Protein AF-E9KJM0-F1 (afdb_monomer_lite)

Organism: NCBI:txid948928

pLDDT: mean 97.79, std 1.8, range [88.12, 98.94]

InterPro domains:
  IPR000741 Fructose-bisphosphate aldolase, class-I [PF00274] (1-158)
  IPR000741 Fructose-bisphosphate aldolase, class-I [PTHR11627] (1-158)
  IPR013785 Aldolase-type TIM barrel [G3DSA:3.20.20.70] (1-158)

Radius of gyration: 17.81 Å; chains: 1; bounding box: 42×30×50 Å

Sequence (158 aa):
RRQYRQLLFTAGKESAEHISGVILFHETLYQKADDGTPFVKLLKDNNIIPGIKVDKGVVPLGGTDGECTTQGLDGLAERCAQYHKDGCGFAKWRCVLKIQSHTPSLTSMIDNANVLARYASICQQNGLVPIVEPEILPDGAHDLETTQRVTEQVLAFV

Foldseek 3Di:
DQVVVLCVLPVDLVVLVVAQEDEDEPVLLQDADPVRHRSLVSCVVSNYAYEYEQWPDWDADPPDDRATATHGLVCLLVVLLVVVVSGHQAYEDAHEWEDDPCPPDPVRLQRNLVVLVSNQVSNVVNRHHYDRHDDYDPPDDDDPVSVVVVVVVSVVND

Secondary structure (DSSP, 8-state):
-HHHHHHHHTS-HHHHTT-SEEEEPHHHHT-B-TTS-BHHHHHHHTTPEEEEE----EEE-TTSSS-EEE---TTHHHHHHHHHHTT--EEEEEEEEE-SSS-S-HHHHHHHHHHHHHHHHHHHHTT-EEEEEEEEE--SS--HHHHHHHHHHHHHH-

Structure (mmCIF, N/CA/C/O backbone):
data_AF-E9KJM0-F1
#
_entry.id   AF-E9KJM0-F1
#
loop_
_atom_site.group_PDB
_atom_site.id
_atom_site.type_symbol
_atom_site.label_atom_id
_atom_site.label_alt_id
_atom_site.label_comp_id
_atom_site.label_asym_id
_atom_site.label_entity_id
_atom_site.label_seq_id
_atom_site.pdbx_PDB_ins_code
_atom_site.Cartn_x
_atom_site.Cartn_y
_atom_site.Cartn_z
_atom_site.occupancy
_atom_site.B_iso_or_equiv
_atom_site.auth_seq_id
_atom_site.auth_comp_id
_atom_site.auth_asym_id
_atom_site.auth_atom_id
_atom_site.pdbx_PDB_model_num
ATOM 1 N N . ARG A 1 1 ? -5.389 -18.036 9.494 1.00 94.38 1 ARG A N 1
ATOM 2 C CA . ARG A 1 1 ? -5.092 -16.597 9.250 1.00 94.38 1 ARG A CA 1
ATOM 3 C C . ARG A 1 1 ? -5.451 -15.721 10.450 1.00 94.38 1 ARG A C 1
ATOM 5 O O . ARG A 1 1 ? -4.539 -15.128 11.003 1.00 94.38 1 ARG A O 1
ATOM 12 N N . ARG A 1 2 ? -6.716 -15.675 10.893 1.00 98.12 2 ARG A N 1
ATOM 13 C CA . ARG A 1 2 ? -7.174 -14.872 12.048 1.00 98.12 2 ARG A CA 1
ATOM 14 C C . ARG A 1 2 ? -6.326 -15.032 13.324 1.00 98.12 2 ARG A C 1
ATOM 16 O O . ARG A 1 2 ? -5.809 -14.039 13.815 1.00 98.12 2 ARG A O 1
ATOM 23 N N . GLN A 1 3 ? -6.115 -16.266 13.800 1.00 98.06 3 GLN A N 1
ATOM 24 C CA . GLN A 1 3 ? -5.318 -16.557 15.011 1.00 98.06 3 GLN A CA 1
ATOM 25 C C . GLN A 1 3 ? -3.897 -15.982 14.953 1.00 98.06 3 GLN A C 1
ATOM 27 O O . GLN A 1 3 ? -3.420 -15.429 15.932 1.00 98.06 3 GLN A O 1
ATOM 32 N N . TYR A 1 4 ? -3.243 -16.048 13.790 1.00 98.38 4 TYR A N 1
ATOM 33 C CA . TYR A 1 4 ? -1.911 -15.470 13.612 1.00 98.38 4 TYR A CA 1
ATOM 34 C C . TYR A 1 4 ? -1.920 -13.940 13.747 1.00 98.38 4 TYR A C 1
ATOM 36 O O . TYR A 1 4 ? -1.010 -13.370 14.330 1.00 98.38 4 TYR A O 1
ATOM 44 N N . ARG A 1 5 ? -2.968 -13.260 13.259 1.00 98.31 5 ARG A N 1
ATOM 45 C CA . ARG A 1 5 ? -3.105 -11.800 13.419 1.00 98.31 5 ARG A CA 1
ATOM 46 C C . ARG A 1 5 ? -3.416 -11.436 14.866 1.00 98.31 5 ARG A C 1
ATOM 48 O O . ARG A 1 5 ? -2.816 -10.501 15.377 1.00 98.31 5 ARG A O 1
ATOM 55 N N . GLN A 1 6 ? -4.273 -12.210 15.535 1.00 98.19 6 GLN A N 1
ATOM 56 C CA . GLN A 1 6 ? -4.511 -12.040 16.968 1.00 98.19 6 GLN A CA 1
ATOM 57 C C . GLN A 1 6 ? -3.208 -12.157 17.758 1.00 98.19 6 GLN A C 1
ATOM 59 O O . GLN A 1 6 ? -2.924 -11.254 18.528 1.00 98.19 6 GLN A O 1
ATOM 64 N N . LEU A 1 7 ? -2.401 -13.196 17.505 1.00 97.50 7 LEU A N 1
ATOM 65 C CA . LEU A 1 7 ? -1.104 -13.391 18.159 1.00 97.50 7 LEU A CA 1
ATOM 66 C C . LEU A 1 7 ? -0.225 -12.136 18.077 1.00 97.50 7 LEU A C 1
ATOM 68 O O . LEU A 1 7 ? 0.346 -11.739 19.086 1.00 97.50 7 LEU A O 1
ATOM 72 N N . LEU A 1 8 ? -0.154 -11.493 16.905 1.00 97.25 8 LEU A N 1
ATOM 73 C CA . LEU A 1 8 ? 0.614 -10.257 16.721 1.00 97.25 8 LEU A CA 1
ATOM 74 C C . LEU A 1 8 ? 0.005 -9.076 17.485 1.00 97.25 8 LEU A C 1
ATOM 76 O O . LEU A 1 8 ? 0.726 -8.321 18.128 1.00 97.25 8 LEU A O 1
ATOM 80 N N . PHE A 1 9 ? -1.316 -8.902 17.427 1.00 96.50 9 PHE A N 1
ATOM 81 C CA . PHE A 1 9 ? -1.967 -7.739 18.037 1.00 96.50 9 PHE A CA 1
ATOM 82 C C . PHE A 1 9 ? -2.072 -7.851 19.565 1.00 96.50 9 PHE A C 1
ATOM 84 O O . PHE A 1 9 ? -2.240 -6.840 20.238 1.00 96.50 9 PHE A O 1
ATOM 91 N N . THR A 1 10 ? -1.935 -9.058 20.121 1.00 95.25 10 THR A N 1
ATOM 92 C CA . THR A 1 10 ? -1.952 -9.325 21.567 1.00 95.25 10 THR A CA 1
ATOM 93 C C . THR A 1 10 ? -0.564 -9.598 22.148 1.00 95.25 10 THR A C 1
ATOM 95 O O . THR A 1 10 ? -0.468 -10.210 23.209 1.00 95.25 10 THR A O 1
ATOM 98 N N . ALA A 1 11 ? 0.514 -9.170 21.483 1.00 94.00 11 ALA A N 1
ATOM 99 C CA . ALA A 1 11 ? 1.893 -9.430 21.913 1.00 94.00 11 ALA A CA 1
ATOM 100 C C . ALA A 1 11 ? 2.306 -8.731 23.232 1.00 94.00 11 ALA A C 1
ATOM 102 O O . ALA A 1 11 ? 3.421 -8.925 23.705 1.00 94.00 11 ALA A O 1
ATOM 103 N N . GLY A 1 12 ? 1.412 -7.953 23.851 1.00 88.12 12 GLY A N 1
ATOM 104 C CA . GLY A 1 12 ? 1.638 -7.258 25.121 1.00 88.12 12 GLY A CA 1
ATOM 105 C C . GLY A 1 12 ? 1.853 -5.754 24.947 1.00 88.12 12 GLY A C 1
ATOM 106 O O . GLY A 1 12 ? 2.092 -5.267 23.844 1.00 88.12 12 GLY A O 1
ATOM 107 N N . LYS A 1 13 ? 1.745 -5.005 26.053 1.00 88.62 13 LYS A N 1
ATOM 108 C CA . LYS A 1 13 ? 1.812 -3.532 26.043 1.00 88.62 13 LYS A CA 1
ATOM 109 C C . LYS A 1 13 ? 3.175 -2.993 25.617 1.00 88.62 13 LYS A C 1
ATOM 111 O O . LYS A 1 13 ? 3.219 -2.010 24.894 1.00 88.62 13 LYS A O 1
ATOM 116 N N . GLU A 1 14 ? 4.254 -3.676 25.991 1.00 92.31 14 GLU A N 1
ATOM 117 C CA . GLU A 1 14 ? 5.623 -3.307 25.602 1.00 92.31 14 GLU A CA 1
ATOM 118 C C . GLU A 1 14 ? 5.773 -3.255 24.076 1.00 92.31 14 GLU A C 1
ATOM 120 O O . GLU A 1 14 ? 6.358 -2.327 23.529 1.00 92.31 14 GLU A O 1
ATOM 125 N N . SER A 1 15 ? 5.157 -4.200 23.354 1.00 90.44 15 SER A N 1
ATOM 126 C CA . SER A 1 15 ? 5.174 -4.171 21.891 1.00 90.44 15 SER A CA 1
ATOM 127 C C . SER A 1 15 ? 4.412 -2.973 21.322 1.00 90.44 15 SER A C 1
ATOM 129 O O . SER A 1 15 ? 4.788 -2.481 20.262 1.00 90.44 15 SER A O 1
ATOM 131 N N . ALA A 1 16 ? 3.339 -2.517 21.973 1.00 91.75 16 ALA A N 1
ATOM 132 C CA . ALA A 1 16 ? 2.520 -1.416 21.469 1.00 91.75 16 ALA A CA 1
ATOM 133 C C . ALA A 1 16 ? 3.256 -0.067 21.512 1.00 91.75 16 ALA A C 1
ATOM 135 O O . ALA A 1 16 ? 3.020 0.779 20.654 1.00 91.75 16 ALA A O 1
ATOM 136 N N . GLU A 1 17 ? 4.201 0.111 22.440 1.00 94.06 17 GLU A N 1
ATOM 137 C CA . GLU A 1 17 ? 5.024 1.327 22.554 1.00 94.06 17 GLU A CA 1
ATOM 138 C C . GLU A 1 17 ? 5.914 1.571 21.323 1.00 94.06 17 GLU A C 1
ATOM 140 O O . GLU A 1 17 ? 6.347 2.696 21.072 1.00 94.06 17 GLU A O 1
ATOM 145 N N . HIS A 1 18 ? 6.152 0.531 20.519 1.00 96.38 18 HIS A N 1
ATOM 146 C CA . HIS A 1 18 ? 7.005 0.582 19.332 1.00 96.38 18 HIS A CA 1
ATOM 147 C C . HIS A 1 18 ? 6.231 0.564 18.008 1.00 96.38 18 HIS A C 1
ATOM 149 O O . HIS A 1 18 ? 6.846 0.594 16.941 1.00 96.38 18 HIS A O 1
ATOM 155 N N . ILE A 1 19 ? 4.895 0.510 18.048 1.00 97.75 19 ILE A N 1
ATOM 156 C CA . ILE A 1 19 ? 4.056 0.351 16.856 1.00 97.75 19 ILE A CA 1
ATOM 157 C C . ILE A 1 19 ? 3.061 1.507 16.770 1.00 97.75 19 ILE A C 1
ATOM 159 O O . ILE A 1 19 ? 2.039 1.524 17.442 1.00 97.75 19 ILE A O 1
ATOM 163 N N . SER A 1 20 ? 3.324 2.465 15.882 1.00 97.75 20 SER A N 1
ATOM 164 C CA . SER A 1 20 ? 2.417 3.599 15.651 1.00 97.75 20 SER A CA 1
ATOM 165 C C . SER A 1 20 ? 1.173 3.220 14.843 1.00 97.75 20 SER A C 1
ATOM 167 O O . SER A 1 20 ? 0.105 3.811 15.008 1.00 97.75 20 SER A O 1
ATOM 169 N N . GLY A 1 21 ? 1.283 2.223 13.965 1.00 98.06 21 GLY A N 1
ATOM 170 C CA . GLY A 1 21 ? 0.182 1.791 13.119 1.00 98.06 21 GLY A CA 1
ATOM 171 C C . GLY A 1 21 ? 0.374 0.398 12.539 1.00 98.06 21 GLY A C 1
ATOM 172 O O . GLY A 1 21 ? 1.489 -0.107 12.431 1.00 98.06 21 GLY A O 1
ATOM 173 N N . VAL A 1 22 ? -0.735 -0.226 12.147 1.00 98.62 22 VAL A N 1
ATOM 174 C CA . VAL A 1 22 ? -0.754 -1.574 11.562 1.00 98.62 22 VAL A CA 1
ATOM 175 C C . VAL A 1 22 ? -1.560 -1.563 10.272 1.00 98.62 22 VAL A C 1
ATOM 177 O O . VAL A 1 22 ? -2.744 -1.231 10.274 1.00 98.62 22 VAL A O 1
ATOM 180 N N . ILE A 1 23 ? -0.936 -1.986 9.171 1.00 98.81 23 ILE A N 1
ATOM 181 C CA . ILE A 1 23 ? -1.606 -2.144 7.875 1.00 98.81 23 ILE A CA 1
ATOM 182 C C . ILE A 1 23 ? -2.352 -3.479 7.851 1.00 98.81 23 ILE A C 1
ATOM 184 O O . ILE A 1 23 ? -1.757 -4.554 7.947 1.00 98.81 23 ILE A O 1
ATOM 188 N N . LEU A 1 24 ? -3.666 -3.416 7.675 1.00 98.75 24 LEU A N 1
ATOM 189 C CA . LEU A 1 24 ? -4.554 -4.567 7.611 1.00 98.75 24 LEU A CA 1
ATOM 190 C C . LEU A 1 24 ? -4.932 -4.898 6.166 1.00 98.75 24 LEU A C 1
ATOM 192 O O . LEU A 1 24 ? -4.990 -4.041 5.283 1.00 98.75 24 LEU A O 1
ATOM 196 N N . PHE A 1 25 ? -5.247 -6.170 5.934 1.00 98.50 25 PHE A N 1
ATOM 197 C CA . PHE A 1 25 ? -6.007 -6.591 4.760 1.00 98.50 25 PHE A CA 1
ATOM 198 C C . PHE A 1 25 ? -7.508 -6.530 5.069 1.00 98.50 25 PHE A C 1
ATOM 200 O O . PHE A 1 25 ? -7.889 -6.677 6.231 1.00 98.50 25 PHE A O 1
ATOM 207 N N . HIS A 1 26 ? -8.352 -6.383 4.041 1.00 98.25 26 HIS A N 1
ATOM 208 C CA . HIS A 1 26 ? -9.812 -6.267 4.181 1.00 98.25 26 HIS A CA 1
ATOM 209 C C . HIS A 1 26 ? -10.411 -7.356 5.084 1.00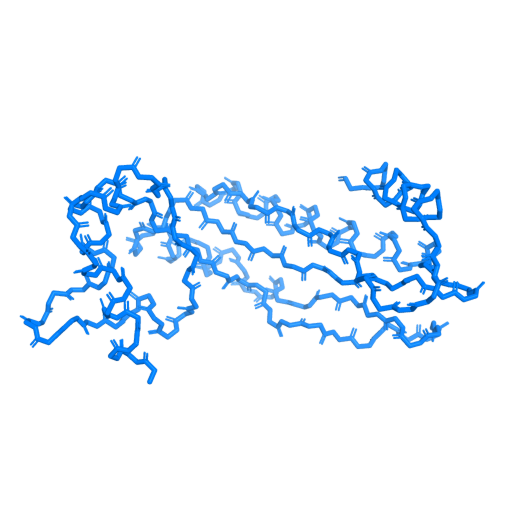 98.25 26 HIS A C 1
ATOM 211 O O . HIS A 1 26 ? -11.155 -7.050 6.006 1.00 98.25 26 HIS A O 1
ATOM 217 N N . GLU A 1 27 ? -10.025 -8.621 4.883 1.00 98.06 27 GLU A N 1
ATOM 218 C CA . GLU A 1 27 ? -10.486 -9.730 5.733 1.00 98.06 27 GLU A CA 1
ATOM 219 C C . GLU A 1 27 ? -10.165 -9.497 7.220 1.00 98.06 27 GLU A C 1
ATOM 221 O O . GLU A 1 27 ? -11.006 -9.742 8.078 1.00 98.06 27 GLU A O 1
ATOM 226 N N . THR A 1 28 ? -8.955 -9.025 7.533 1.00 98.44 28 THR A N 1
ATOM 227 C CA . THR A 1 28 ? -8.503 -8.815 8.916 1.00 98.44 28 THR A CA 1
ATOM 228 C C . THR A 1 28 ? -9.211 -7.630 9.569 1.00 98.44 28 THR A C 1
ATOM 230 O O . THR A 1 28 ? -9.460 -7.671 10.769 1.00 98.44 28 THR A O 1
ATOM 233 N N . LEU A 1 29 ? -9.558 -6.589 8.804 1.00 98.56 29 LEU A N 1
ATOM 234 C CA . LEU A 1 29 ? -10.239 -5.403 9.333 1.00 98.56 29 LEU A CA 1
ATOM 235 C C . LEU A 1 29 ? -11.553 -5.764 10.048 1.00 98.56 29 LEU A C 1
ATOM 237 O O . LEU A 1 29 ? -11.851 -5.217 11.106 1.00 98.56 29 LEU A O 1
ATOM 241 N N . TYR A 1 30 ? -12.288 -6.739 9.507 1.00 98.56 30 TYR A N 1
ATOM 242 C CA . TYR A 1 30 ? -13.583 -7.183 10.035 1.00 98.56 30 TYR A CA 1
ATOM 243 C C . TYR A 1 30 ? -13.501 -8.450 10.901 1.00 98.56 30 TYR A C 1
ATOM 245 O O . TYR A 1 30 ? -14.527 -9.023 11.275 1.00 98.56 30 TYR A O 1
ATOM 253 N N . GLN A 1 31 ? -12.292 -8.908 11.233 1.00 98.69 31 GLN A N 1
ATOM 254 C CA . GLN A 1 31 ? -12.092 -10.034 12.139 1.00 98.69 31 GLN A CA 1
ATOM 255 C C . GLN A 1 31 ? -12.161 -9.615 13.612 1.00 98.69 31 GLN A C 1
ATOM 257 O O . GLN A 1 31 ? -11.985 -8.453 13.988 1.00 98.69 31 GLN A O 1
ATOM 262 N N . LYS A 1 32 ? -12.411 -10.616 14.456 1.00 98.69 32 LYS A N 1
ATOM 263 C CA . LYS A 1 32 ? -12.482 -10.497 15.911 1.00 98.69 32 LYS A CA 1
ATOM 264 C C . LYS A 1 32 ? -11.461 -11.422 16.576 1.00 98.69 32 LYS A C 1
ATOM 266 O O . LYS A 1 32 ? -11.090 -12.462 16.014 1.00 98.69 32 LYS A O 1
ATOM 271 N N . ALA A 1 33 ? -11.007 -11.039 17.760 1.00 98.19 33 ALA A N 1
ATOM 272 C CA . ALA A 1 33 ? -10.238 -11.894 18.649 1.00 98.19 33 ALA A CA 1
ATOM 273 C C . ALA A 1 33 ? -11.128 -12.994 19.266 1.00 98.19 33 ALA A C 1
ATOM 275 O O . ALA A 1 33 ? -12.346 -13.002 19.069 1.00 98.19 33 ALA A O 1
ATOM 276 N N . ASP A 1 34 ? -10.512 -13.947 19.971 1.00 98.38 34 ASP A N 1
ATOM 277 C CA . ASP A 1 34 ? -11.210 -15.081 20.602 1.00 98.38 34 ASP A CA 1
ATOM 278 C C . ASP A 1 34 ? -12.257 -14.641 21.637 1.00 98.38 34 ASP A C 1
ATOM 280 O O . ASP A 1 34 ? -13.271 -15.311 21.810 1.00 98.38 34 ASP A O 1
ATOM 284 N N . ASP A 1 35 ? -12.046 -13.489 22.274 1.00 97.56 35 ASP A N 1
ATOM 285 C CA . ASP A 1 35 ? -12.966 -12.858 23.230 1.00 97.56 35 ASP A CA 1
ATOM 286 C C . ASP A 1 35 ? -14.123 -12.086 22.557 1.00 97.56 35 ASP A C 1
ATOM 288 O O . ASP A 1 35 ? -14.968 -11.502 23.232 1.00 97.56 35 ASP A O 1
ATOM 292 N N . GLY A 1 36 ? -14.167 -12.062 21.221 1.00 98.19 36 GLY A N 1
ATOM 293 C CA . GLY A 1 36 ? -15.156 -11.327 20.434 1.00 98.19 36 GLY A CA 1
ATOM 294 C C . GLY A 1 36 ? -14.808 -9.857 20.165 1.00 98.19 36 GLY A C 1
ATOM 295 O O . GLY A 1 36 ? -15.542 -9.199 19.419 1.00 98.19 36 GLY A O 1
ATOM 296 N N . THR A 1 37 ? -13.693 -9.340 20.691 1.00 98.25 37 THR A N 1
ATOM 297 C CA . THR A 1 37 ? -13.248 -7.959 20.465 1.00 98.25 37 THR A CA 1
ATOM 298 C C . THR A 1 37 ? -12.828 -7.761 19.000 1.00 98.25 37 THR A C 1
ATOM 300 O O . THR A 1 37 ? -11.986 -8.510 18.500 1.00 98.25 37 THR A O 1
ATOM 303 N N . PRO A 1 38 ? -13.364 -6.764 18.265 1.00 98.56 38 PRO A N 1
ATOM 304 C CA . PRO A 1 38 ? -12.891 -6.445 16.915 1.00 98.56 38 PRO A CA 1
ATOM 305 C C . PRO A 1 38 ? -11.410 -6.053 16.902 1.00 98.56 38 PRO A C 1
ATOM 307 O O . PRO A 1 38 ? -10.975 -5.285 17.760 1.00 98.56 38 PRO A O 1
ATOM 310 N N . PHE A 1 39 ? -10.638 -6.496 15.903 1.00 98.56 39 PHE A N 1
ATOM 311 C CA . PHE A 1 39 ? -9.206 -6.163 15.839 1.00 98.56 39 PHE A CA 1
ATOM 312 C C . PHE A 1 39 ? -8.936 -4.658 15.754 1.00 98.56 39 PHE A C 1
ATOM 314 O O . PHE A 1 39 ? -7.997 -4.179 16.380 1.00 98.56 39 PHE A O 1
ATOM 321 N N . VAL A 1 40 ? -9.792 -3.894 15.068 1.00 98.44 40 VAL A N 1
ATOM 322 C CA . VAL A 1 40 ? -9.720 -2.421 15.051 1.00 98.44 40 VAL A CA 1
ATOM 323 C C . VAL A 1 40 ? -9.774 -1.843 16.464 1.00 98.44 40 VAL A C 1
ATOM 325 O O . VAL A 1 40 ? -8.993 -0.953 16.791 1.00 98.44 40 VAL A O 1
ATOM 328 N N . LYS A 1 41 ? -10.682 -2.352 17.306 1.00 98.19 41 LYS A N 1
ATOM 329 C CA . LYS A 1 41 ? -10.807 -1.907 18.696 1.00 98.19 41 LYS A CA 1
ATOM 330 C C . LYS A 1 41 ? -9.561 -2.287 19.491 1.00 98.19 41 LYS A C 1
ATOM 332 O O . LYS A 1 41 ? -9.012 -1.439 20.174 1.00 98.19 41 LYS A O 1
ATOM 337 N N . LEU A 1 42 ? -9.084 -3.520 19.337 1.00 97.06 42 LEU A N 1
ATOM 338 C CA . LEU A 1 42 ? -7.890 -4.011 20.023 1.00 97.06 42 LEU A CA 1
ATOM 339 C C . LEU A 1 42 ? -6.652 -3.149 19.714 1.00 97.06 42 LEU A C 1
ATOM 341 O O . LEU A 1 42 ? -5.922 -2.778 20.629 1.00 97.06 42 LEU A O 1
ATOM 345 N N . LEU A 1 43 ? -6.445 -2.772 18.448 1.00 97.75 43 LEU A N 1
ATOM 346 C CA . LEU A 1 43 ? -5.360 -1.867 18.051 1.00 97.75 43 LEU A CA 1
ATOM 347 C C . LEU A 1 43 ? -5.530 -0.470 18.668 1.00 97.75 43 LEU A C 1
ATOM 349 O O . LEU A 1 43 ? -4.594 0.050 19.272 1.00 97.75 43 LEU A O 1
ATOM 353 N N . LYS A 1 44 ? -6.735 0.109 18.587 1.00 97.62 44 LYS A N 1
ATOM 354 C CA . LYS A 1 44 ? -7.023 1.440 19.146 1.00 97.62 44 LYS A CA 1
ATOM 355 C C . LYS A 1 44 ? -6.877 1.502 20.666 1.00 97.62 44 LYS A C 1
ATOM 357 O O . LYS A 1 44 ? -6.335 2.480 21.165 1.00 97.62 44 LYS A O 1
ATOM 362 N N . ASP A 1 45 ? -7.294 0.459 21.383 1.00 96.12 45 ASP A N 1
ATOM 363 C CA . ASP A 1 45 ? -7.131 0.351 22.841 1.00 96.12 45 ASP A CA 1
ATOM 364 C C . ASP A 1 45 ? -5.643 0.349 23.254 1.00 96.12 45 ASP A C 1
ATOM 366 O O . ASP A 1 45 ? -5.314 0.672 24.394 1.00 96.12 45 ASP A O 1
ATOM 370 N N . ASN A 1 46 ? -4.740 0.021 22.322 1.00 95.81 46 ASN A N 1
ATOM 371 C CA . ASN A 1 46 ? -3.288 0.076 22.488 1.00 95.81 46 ASN A CA 1
ATOM 372 C C . ASN A 1 46 ? -2.646 1.315 21.828 1.00 95.81 46 ASN A C 1
ATOM 374 O O . ASN A 1 46 ? -1.434 1.342 21.648 1.00 95.81 46 ASN A O 1
ATOM 378 N N . ASN A 1 47 ? -3.429 2.339 21.464 1.00 96.31 47 ASN A N 1
ATOM 379 C CA . ASN A 1 47 ? -2.976 3.546 20.751 1.00 96.31 47 ASN A CA 1
ATOM 380 C C . ASN A 1 47 ? -2.312 3.282 19.386 1.00 96.31 47 ASN A C 1
ATOM 382 O O . ASN A 1 47 ? -1.562 4.117 18.883 1.00 96.31 47 ASN A O 1
ATOM 386 N N . ILE A 1 48 ? -2.624 2.150 18.754 1.00 98.12 48 ILE A N 1
ATOM 387 C CA . ILE A 1 48 ? -2.124 1.790 17.428 1.00 98.12 48 ILE A CA 1
ATOM 388 C C . ILE A 1 48 ? -3.153 2.210 16.380 1.00 98.12 48 ILE A C 1
ATOM 390 O O . ILE A 1 48 ? -4.317 1.800 16.435 1.00 98.12 48 ILE A O 1
ATOM 394 N N . ILE A 1 49 ? -2.729 2.992 15.387 1.00 98.62 49 ILE A N 1
ATOM 395 C CA . ILE A 1 49 ? -3.612 3.443 14.309 1.00 98.62 49 ILE A CA 1
ATOM 396 C C . ILE A 1 49 ? -3.863 2.273 13.338 1.00 98.62 49 ILE A C 1
ATOM 398 O O . ILE A 1 49 ? -2.913 1.719 12.778 1.00 98.62 49 ILE A O 1
ATOM 402 N N . PRO A 1 50 ? -5.119 1.873 13.078 1.00 98.75 50 PRO A N 1
ATOM 403 C CA . PRO A 1 50 ? -5.410 0.892 12.039 1.00 98.75 50 PRO A CA 1
ATOM 404 C C . PRO A 1 50 ? -5.259 1.526 10.652 1.00 98.75 50 PRO A C 1
ATOM 406 O O . PRO A 1 50 ? -5.807 2.597 10.385 1.00 98.75 50 PRO A O 1
ATOM 409 N N . GLY A 1 51 ? -4.559 0.845 9.752 1.00 98.81 51 GLY A N 1
ATOM 410 C CA . GLY A 1 51 ? -4.462 1.194 8.337 1.00 98.81 51 GLY A CA 1
ATOM 411 C C . GLY A 1 51 ? -4.998 0.082 7.444 1.00 98.81 51 GLY A C 1
ATOM 412 O O . GLY A 1 51 ? -5.145 -1.057 7.886 1.00 98.81 51 GLY A O 1
ATOM 413 N N . ILE A 1 52 ? -5.285 0.386 6.179 1.00 98.88 52 ILE A N 1
ATOM 414 C CA . ILE A 1 52 ? -5.869 -0.584 5.241 1.00 98.88 52 ILE A CA 1
ATOM 415 C C . ILE A 1 52 ? -5.128 -0.630 3.901 1.00 98.88 52 ILE A C 1
ATOM 417 O O . ILE A 1 52 ? -4.878 0.389 3.264 1.00 98.88 52 ILE A O 1
ATOM 421 N N . LYS A 1 53 ? -4.801 -1.837 3.430 1.00 98.81 53 LYS A N 1
ATOM 422 C CA . LYS A 1 53 ? -4.317 -2.056 2.060 1.00 98.81 53 LYS A CA 1
ATOM 423 C C . LYS A 1 53 ? -5.494 -1.986 1.089 1.00 98.81 53 LYS A C 1
ATOM 425 O O . LYS A 1 53 ? -6.442 -2.765 1.220 1.00 98.81 53 LYS A O 1
ATOM 430 N N . VAL A 1 54 ? -5.439 -1.072 0.120 1.00 98.75 54 VAL A N 1
ATOM 431 C CA . VAL A 1 54 ? -6.584 -0.800 -0.773 1.00 98.75 54 VAL A CA 1
ATOM 432 C C . VAL A 1 54 ? -6.349 -1.152 -2.239 1.00 98.75 54 VAL A C 1
ATOM 434 O O . VAL A 1 54 ? -7.334 -1.307 -2.970 1.00 98.75 54 VAL A O 1
ATOM 437 N N . ASP A 1 55 ? -5.098 -1.358 -2.650 1.00 98.69 55 ASP A N 1
ATOM 438 C CA . ASP A 1 55 ? -4.794 -1.896 -3.974 1.00 98.69 55 ASP A CA 1
ATOM 439 C C . ASP A 1 55 ? -5.300 -3.344 -4.129 1.00 98.69 55 ASP A C 1
ATOM 441 O O . ASP A 1 55 ? -5.447 -4.092 -3.154 1.00 98.69 55 ASP A O 1
ATOM 445 N N . LYS A 1 56 ? -5.581 -3.737 -5.372 1.00 98.38 56 LYS A N 1
ATOM 446 C CA . LYS A 1 56 ? -6.053 -5.075 -5.760 1.00 98.38 56 LYS A CA 1
ATOM 447 C C . LYS A 1 56 ? -4.953 -5.879 -6.470 1.00 98.38 56 LYS A C 1
ATOM 449 O O . LYS A 1 56 ? -5.255 -6.758 -7.278 1.00 98.38 56 LYS A O 1
ATOM 454 N N . GLY A 1 57 ? -3.691 -5.590 -6.147 1.00 97.81 57 GLY A N 1
ATOM 455 C CA . GLY A 1 57 ? -2.524 -6.265 -6.701 1.00 97.81 57 GLY A CA 1
ATOM 456 C C . GLY A 1 57 ? -2.033 -5.690 -8.026 1.00 97.81 57 GLY A C 1
ATOM 457 O O . GLY A 1 57 ? -2.621 -4.771 -8.599 1.00 97.81 57 GLY A O 1
ATOM 458 N N . VAL A 1 58 ? -0.918 -6.251 -8.484 1.00 98.19 58 VAL A N 1
ATOM 459 C CA . VAL A 1 58 ? -0.253 -5.857 -9.725 1.00 98.19 58 VAL A CA 1
ATOM 460 C C . VAL A 1 58 ? -0.893 -6.526 -10.939 1.00 98.19 58 VAL A C 1
ATOM 462 O O . VAL A 1 58 ? -1.399 -7.645 -10.846 1.00 98.19 58 VAL A O 1
ATOM 465 N N . VAL A 1 59 ? -0.835 -5.856 -12.084 1.00 98.38 59 VAL A N 1
ATOM 466 C CA . VAL A 1 59 ? -1.256 -6.369 -13.392 1.00 98.38 59 VAL A CA 1
ATOM 467 C C . VAL A 1 59 ? -0.162 -6.104 -14.428 1.00 98.38 59 VAL A C 1
ATOM 469 O O . VAL A 1 59 ? 0.529 -5.088 -14.318 1.00 98.38 59 VAL A O 1
ATOM 472 N N . PRO A 1 60 ? 0.027 -6.989 -15.424 1.00 98.38 60 PRO A N 1
ATOM 473 C CA . PRO A 1 60 ? 1.028 -6.781 -16.466 1.00 98.38 60 PRO A CA 1
ATOM 474 C C . PRO A 1 60 ? 0.812 -5.461 -17.207 1.00 98.38 60 PRO A C 1
ATOM 476 O O . PRO A 1 60 ? -0.319 -5.128 -17.569 1.00 98.38 60 PRO A O 1
ATOM 479 N N . LEU A 1 61 ? 1.898 -4.735 -17.461 1.00 97.56 61 LEU A N 1
ATOM 480 C CA . LEU A 1 61 ? 1.869 -3.531 -18.281 1.00 97.56 61 LEU A CA 1
ATOM 481 C C . LEU A 1 61 ? 2.163 -3.931 -19.733 1.00 97.56 61 LEU A C 1
ATOM 483 O O . LEU A 1 61 ? 3.264 -4.353 -20.066 1.00 97.56 61 LEU A O 1
ATOM 487 N N . GLY A 1 62 ? 1.150 -3.886 -20.599 1.00 96.38 62 GLY A N 1
ATOM 488 C CA . GLY A 1 62 ? 1.288 -4.346 -21.983 1.00 96.38 62 GLY A CA 1
ATO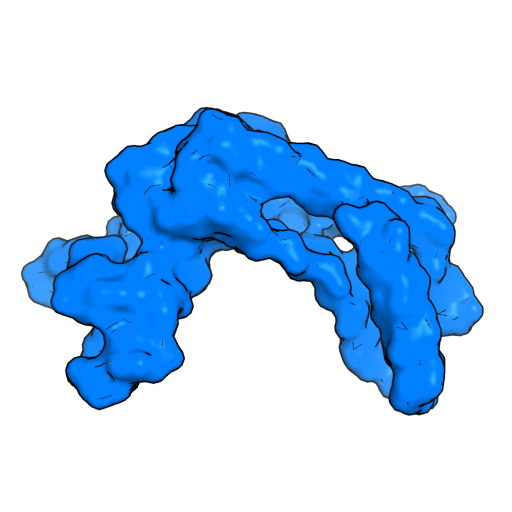M 489 C C . GLY A 1 62 ? 2.344 -3.553 -22.761 1.00 96.38 62 GLY A C 1
ATOM 490 O O . GLY A 1 62 ? 2.369 -2.328 -22.698 1.00 96.38 62 GLY A O 1
ATOM 491 N N . GLY A 1 63 ? 3.192 -4.251 -23.522 1.00 95.75 63 GLY A N 1
ATOM 492 C CA . GLY A 1 63 ? 4.238 -3.626 -24.342 1.00 95.75 63 GLY A CA 1
ATOM 493 C C . GLY A 1 63 ? 5.545 -3.311 -23.604 1.00 95.75 63 GLY A C 1
ATOM 494 O O . GLY A 1 63 ? 6.406 -2.656 -24.186 1.00 95.75 63 GLY A O 1
ATOM 495 N N . THR A 1 64 ? 5.711 -3.774 -22.363 1.00 97.38 64 THR A N 1
ATOM 496 C CA . THR A 1 64 ? 6.965 -3.670 -21.598 1.00 97.38 64 THR A CA 1
ATOM 497 C C . THR A 1 64 ? 7.607 -5.041 -21.363 1.00 97.38 64 THR A C 1
ATOM 499 O O . THR A 1 64 ? 7.009 -6.086 -21.634 1.00 97.38 64 THR A O 1
ATOM 502 N N . ASP A 1 65 ? 8.839 -5.043 -20.849 1.00 95.00 65 ASP A N 1
ATOM 503 C CA . ASP A 1 65 ? 9.600 -6.258 -20.546 1.00 95.00 65 ASP A CA 1
ATOM 504 C C . ASP A 1 65 ? 9.247 -6.812 -19.155 1.00 95.00 65 ASP A C 1
ATOM 506 O O . ASP A 1 65 ? 9.938 -6.587 -18.164 1.00 95.00 65 ASP A O 1
ATOM 510 N N . GLY A 1 66 ? 8.093 -7.479 -19.051 1.00 95.38 66 GLY A N 1
ATOM 511 C CA . GLY A 1 66 ? 7.679 -8.156 -17.813 1.00 95.38 66 GLY A CA 1
ATOM 512 C C . GLY A 1 66 ? 7.416 -7.223 -16.620 1.00 95.38 66 GLY A C 1
ATOM 513 O O . GLY A 1 66 ? 7.450 -7.667 -15.460 1.00 95.38 66 GLY A O 1
ATOM 514 N N . GLU A 1 67 ? 7.158 -5.942 -16.894 1.00 98.31 67 GLU A N 1
ATOM 515 C CA . GLU A 1 67 ? 6.810 -4.939 -15.891 1.00 98.31 67 GLU A CA 1
ATOM 516 C C . GLU A 1 67 ? 5.310 -4.954 -15.578 1.00 98.31 67 GLU A C 1
ATOM 518 O O . GLU A 1 67 ? 4.490 -5.567 -16.271 1.00 98.31 67 GLU A O 1
ATOM 523 N N . CYS A 1 68 ? 4.934 -4.270 -14.504 1.00 98.31 68 CYS A N 1
ATOM 524 C CA . CYS A 1 68 ? 3.560 -4.213 -14.041 1.00 98.31 68 CYS A CA 1
ATOM 525 C C . CYS A 1 68 ? 3.165 -2.812 -13.586 1.00 98.31 68 CYS A C 1
ATOM 527 O O . CYS A 1 68 ? 4.006 -2.007 -13.194 1.00 98.31 68 CYS A O 1
ATOM 529 N N . THR A 1 69 ? 1.860 -2.571 -13.584 1.00 98.56 69 THR A N 1
ATOM 530 C CA . THR A 1 69 ? 1.224 -1.499 -12.815 1.00 98.56 69 THR A CA 1
ATOM 531 C C . THR A 1 69 ? 0.337 -2.109 -11.738 1.00 98.56 69 THR A C 1
ATOM 533 O O . THR A 1 69 ? 0.274 -3.331 -11.592 1.00 98.56 69 THR A O 1
ATOM 536 N N . THR A 1 70 ? -0.359 -1.285 -10.966 1.00 98.75 70 THR A N 1
ATOM 537 C CA . THR A 1 70 ? -1.211 -1.737 -9.867 1.00 98.75 70 THR A CA 1
ATOM 538 C C . THR A 1 70 ? -2.648 -1.300 -10.091 1.00 98.75 70 THR A C 1
ATOM 540 O O . THR A 1 70 ? -2.912 -0.161 -10.459 1.00 98.75 70 THR A O 1
ATOM 543 N N . GLN A 1 71 ? -3.598 -2.200 -9.853 1.00 98.62 71 GLN A N 1
ATOM 544 C CA . GLN A 1 71 ? -5.028 -1.931 -10.017 1.00 98.62 71 GLN A CA 1
ATOM 545 C C . GLN A 1 71 ? -5.730 -1.706 -8.672 1.00 98.62 71 GLN A C 1
ATOM 547 O O . GLN A 1 71 ? -5.234 -2.095 -7.615 1.00 98.62 71 GLN A O 1
ATOM 552 N N . GLY A 1 72 ? -6.942 -1.141 -8.708 1.00 98.62 72 GLY A N 1
ATOM 553 C CA . GLY A 1 72 ? -7.794 -0.998 -7.518 1.00 98.62 72 GLY A CA 1
ATOM 554 C C . GLY A 1 72 ? -8.481 0.355 -7.328 1.00 98.62 72 GLY A C 1
ATOM 555 O O . GLY A 1 72 ? -9.102 0.540 -6.282 1.00 98.62 72 GLY A O 1
ATOM 556 N N . LEU A 1 73 ? -8.374 1.269 -8.302 1.00 98.81 73 LEU A N 1
ATOM 557 C CA . LEU A 1 73 ? -8.978 2.606 -8.241 1.00 98.81 73 LEU A CA 1
ATOM 558 C C . LEU A 1 73 ? -10.507 2.576 -8.376 1.00 98.81 73 LEU A C 1
ATOM 560 O O . LEU A 1 73 ? -11.186 3.438 -7.824 1.00 98.81 73 LEU A O 1
ATOM 564 N N . ASP A 1 74 ? -11.054 1.577 -9.065 1.00 98.75 74 ASP A N 1
ATOM 565 C CA . ASP A 1 74 ? -12.498 1.461 -9.268 1.00 98.75 74 ASP A CA 1
ATOM 566 C C . ASP A 1 74 ? -13.228 1.257 -7.934 1.00 98.75 74 ASP A C 1
ATOM 568 O O . ASP A 1 74 ? -12.962 0.299 -7.190 1.00 98.75 74 ASP A O 1
ATOM 572 N N . GLY A 1 75 ? -14.150 2.177 -7.636 1.00 98.56 75 GLY A N 1
ATOM 573 C CA . GLY A 1 75 ? -14.889 2.231 -6.373 1.00 98.56 75 GLY A CA 1
ATOM 574 C C . GLY A 1 75 ? -14.018 2.557 -5.152 1.00 98.56 75 GLY A C 1
ATOM 575 O O . GLY A 1 75 ? -14.372 2.207 -4.023 1.00 98.56 75 GLY A O 1
ATOM 576 N N . LEU A 1 76 ? -12.816 3.118 -5.353 1.00 98.81 76 LEU A N 1
ATOM 577 C CA . LEU A 1 76 ? -11.882 3.378 -4.259 1.00 98.81 76 LEU A CA 1
ATOM 578 C C . LEU A 1 76 ? -12.399 4.459 -3.306 1.00 98.81 76 LEU A C 1
ATOM 580 O O . LEU A 1 76 ? -12.202 4.314 -2.106 1.00 98.81 76 LEU A O 1
ATOM 584 N N . ALA A 1 77 ? -13.080 5.494 -3.803 1.00 98.81 77 ALA A N 1
ATOM 585 C CA . ALA A 1 77 ? -13.605 6.569 -2.961 1.00 98.81 77 ALA A CA 1
ATOM 586 C C . ALA A 1 77 ?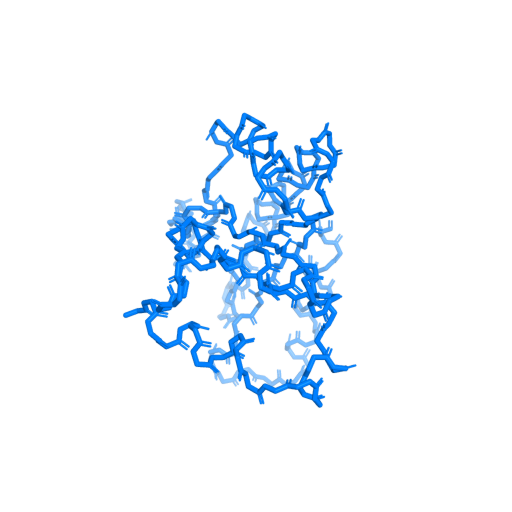 -14.625 6.035 -1.942 1.00 98.81 77 ALA A C 1
ATOM 588 O O . ALA A 1 77 ? -14.484 6.259 -0.740 1.00 98.81 77 ALA A O 1
ATOM 589 N N . GLU A 1 78 ? -15.586 5.234 -2.403 1.00 98.75 78 GLU A N 1
ATOM 590 C CA . GLU A 1 78 ? -16.606 4.602 -1.566 1.00 98.75 78 GLU A CA 1
ATOM 591 C C . GLU A 1 78 ? -15.969 3.655 -0.544 1.00 98.75 78 GLU A C 1
ATOM 593 O O . GLU A 1 78 ? -16.337 3.656 0.633 1.00 98.75 78 GLU A O 1
ATOM 598 N N . ARG A 1 79 ? -14.965 2.879 -0.975 1.00 98.81 79 ARG A N 1
ATOM 599 C CA . ARG A 1 79 ? -14.199 1.998 -0.084 1.00 98.81 79 ARG A CA 1
ATOM 600 C C . ARG A 1 79 ? -13.427 2.790 0.970 1.00 98.81 79 ARG A C 1
ATOM 602 O O . ARG A 1 79 ? -13.478 2.418 2.136 1.00 98.81 79 ARG A O 1
ATOM 609 N N . CYS A 1 80 ? -12.735 3.868 0.599 1.00 98.88 80 CYS A N 1
ATOM 610 C CA . CYS A 1 80 ? -12.000 4.725 1.532 1.00 98.88 80 CYS A CA 1
ATOM 611 C C . CYS A 1 80 ? -12.940 5.366 2.558 1.00 98.88 80 CYS A C 1
ATOM 613 O O . CYS A 1 80 ? -12.660 5.292 3.753 1.00 98.88 80 CYS A O 1
ATOM 615 N N . ALA A 1 81 ? -14.080 5.909 2.118 1.00 98.81 81 ALA A N 1
ATOM 616 C CA . ALA A 1 81 ? -15.096 6.454 3.015 1.00 98.81 81 ALA A CA 1
ATOM 617 C C . ALA A 1 81 ? -15.611 5.397 4.004 1.00 98.81 81 ALA A C 1
ATOM 619 O O . ALA A 1 81 ? -15.781 5.686 5.191 1.00 98.81 81 ALA A O 1
ATOM 620 N N . GLN A 1 82 ? -15.839 4.165 3.536 1.00 98.81 82 GLN A N 1
ATOM 621 C CA . GLN A 1 82 ? -16.259 3.063 4.397 1.00 98.81 82 GLN A CA 1
ATOM 622 C C . GLN A 1 82 ? -15.161 2.673 5.395 1.00 98.81 82 GLN A C 1
ATOM 624 O O . GLN A 1 82 ? -15.427 2.596 6.588 1.00 98.81 82 GLN A O 1
ATOM 629 N N . TYR A 1 83 ? -13.913 2.513 4.952 1.00 98.81 83 TYR A N 1
ATOM 630 C CA . TYR A 1 83 ? -12.805 2.160 5.844 1.00 98.81 83 TYR A CA 1
ATOM 631 C C . TYR A 1 83 ? -12.494 3.235 6.885 1.00 98.81 83 TYR A C 1
ATOM 633 O O . TYR A 1 83 ? -12.156 2.903 8.020 1.00 98.81 83 TYR A O 1
ATOM 641 N N . HIS A 1 84 ? -12.644 4.513 6.533 1.00 98.75 84 HIS A N 1
ATOM 642 C CA . HIS A 1 84 ? -12.532 5.600 7.499 1.00 98.75 84 HIS A CA 1
ATOM 643 C C . HIS A 1 84 ? -13.627 5.496 8.577 1.00 98.75 84 HIS A C 1
ATOM 645 O O . HIS A 1 84 ? -13.323 5.551 9.770 1.00 98.75 84 HIS A O 1
ATOM 651 N N . LYS A 1 85 ? -14.890 5.241 8.188 1.00 98.69 85 LYS A N 1
ATOM 652 C CA . LYS A 1 85 ? -15.993 4.976 9.140 1.00 98.69 85 LYS A CA 1
ATOM 653 C C . LYS A 1 85 ? -15.725 3.749 10.014 1.00 98.69 85 LYS A C 1
ATOM 655 O O . LYS A 1 85 ? -16.018 3.776 11.206 1.00 98.69 85 LYS A O 1
ATOM 660 N N . ASP A 1 86 ? -15.118 2.715 9.440 1.00 98.62 86 ASP A N 1
ATOM 661 C CA . ASP A 1 86 ? -14.757 1.478 10.141 1.00 98.62 86 ASP A CA 1
ATOM 662 C C . ASP A 1 86 ? -13.507 1.634 11.024 1.00 98.62 86 ASP A C 1
ATOM 664 O O . ASP A 1 86 ? -13.118 0.706 11.733 1.00 98.62 86 ASP A O 1
ATOM 668 N N . GLY A 1 87 ? -12.902 2.826 11.045 1.00 98.38 87 GLY A N 1
ATOM 669 C CA . GLY A 1 87 ? -11.911 3.225 12.031 1.00 98.38 87 GLY A CA 1
ATOM 670 C C . GLY A 1 87 ? -10.463 3.231 11.555 1.00 98.38 87 GLY A C 1
ATOM 671 O O . GLY A 1 87 ? -9.587 3.354 12.416 1.00 98.38 87 GLY A O 1
ATOM 672 N N . CYS A 1 88 ? -10.202 3.117 10.251 1.00 98.75 88 CYS A N 1
ATOM 673 C CA . CYS A 1 88 ? -8.866 3.307 9.689 1.00 98.75 88 CYS A CA 1
ATOM 674 C C . CYS A 1 88 ? -8.472 4.790 9.646 1.00 98.75 88 CYS A C 1
ATOM 676 O O . CYS A 1 88 ? -9.294 5.637 9.309 1.00 98.75 88 CYS A O 1
ATOM 678 N N . GLY A 1 89 ? -7.204 5.090 9.942 1.00 98.69 89 GLY A N 1
ATOM 679 C CA . GLY A 1 89 ? -6.628 6.440 9.819 1.00 98.69 89 GLY A CA 1
ATOM 680 C C . GLY A 1 89 ? -5.720 6.625 8.599 1.00 98.69 89 GLY A C 1
ATOM 681 O O . GLY A 1 89 ? -5.405 7.749 8.214 1.00 98.69 89 GLY A O 1
ATOM 682 N N . PHE A 1 90 ? -5.290 5.529 7.972 1.00 98.94 90 PHE A N 1
ATOM 683 C CA . PHE A 1 90 ? -4.416 5.566 6.803 1.00 98.94 90 PHE A CA 1
ATOM 684 C C . PHE A 1 90 ? -4.676 4.396 5.854 1.00 98.94 90 PHE A C 1
ATOM 686 O O . PHE A 1 90 ? -5.310 3.399 6.210 1.00 98.94 90 PHE A O 1
ATOM 693 N N . ALA A 1 91 ? -4.181 4.523 4.631 1.00 98.94 91 ALA A N 1
ATOM 694 C CA . ALA A 1 91 ? -4.242 3.497 3.605 1.00 98.94 91 ALA A CA 1
ATOM 695 C C . ALA A 1 91 ? -2.840 3.172 3.084 1.00 98.94 91 ALA A C 1
ATOM 697 O O . ALA A 1 91 ? -1.889 3.919 3.309 1.00 98.94 91 ALA A O 1
ATOM 698 N N . LYS A 1 92 ? -2.716 2.050 2.378 1.00 98.88 92 LYS A N 1
ATOM 699 C CA . LYS A 1 92 ? -1.495 1.657 1.675 1.00 98.88 92 LYS A CA 1
ATOM 700 C C . LYS A 1 92 ? -1.818 1.185 0.260 1.00 98.88 92 LYS A C 1
ATOM 702 O O . LYS A 1 92 ? -2.743 0.385 0.066 1.00 98.88 92 LYS A O 1
ATOM 707 N N . TRP A 1 93 ? -0.998 1.619 -0.692 1.00 98.88 93 TRP A N 1
ATOM 708 C CA . TRP A 1 93 ? -0.971 1.139 -2.069 1.00 98.88 93 TRP A CA 1
ATOM 709 C C . TRP A 1 93 ? 0.464 0.835 -2.479 1.00 98.88 93 TRP A C 1
ATOM 711 O O . TRP A 1 93 ? 1.340 1.678 -2.303 1.00 98.88 93 TRP A O 1
ATOM 721 N N . ARG A 1 94 ? 0.692 -0.360 -3.027 1.00 98.81 94 ARG A N 1
ATOM 722 C CA . ARG A 1 94 ? 2.012 -0.812 -3.481 1.00 98.81 94 ARG A CA 1
ATOM 723 C C . ARG A 1 94 ? 2.085 -0.886 -4.991 1.00 98.81 94 ARG A C 1
ATOM 725 O O . ARG A 1 94 ? 1.341 -1.666 -5.571 1.00 98.81 94 ARG A O 1
ATOM 732 N N . CYS A 1 95 ? 3.042 -0.176 -5.564 1.00 98.75 95 CYS A N 1
ATOM 733 C CA . CYS A 1 95 ? 3.534 -0.378 -6.919 1.00 98.75 95 CYS A CA 1
ATOM 734 C C . CYS A 1 95 ? 4.842 -1.172 -6.885 1.00 98.75 95 CYS A C 1
ATOM 736 O O . CYS A 1 95 ? 5.532 -1.186 -5.867 1.00 98.75 95 CYS A O 1
ATOM 738 N N . VAL A 1 96 ? 5.159 -1.868 -7.977 1.00 98.50 96 VAL A N 1
ATOM 739 C CA . VAL A 1 96 ? 6.329 -2.751 -8.057 1.00 98.50 96 VAL A CA 1
ATOM 740 C C . VAL A 1 96 ? 7.111 -2.442 -9.316 1.00 98.50 96 VAL A C 1
ATOM 742 O O . VAL A 1 96 ? 6.568 -2.515 -10.417 1.00 98.50 96 VAL A O 1
ATOM 745 N N . LEU A 1 97 ? 8.394 -2.158 -9.142 1.00 98.50 97 LEU A N 1
ATOM 746 C CA . LEU A 1 97 ? 9.354 -1.919 -10.208 1.00 98.50 97 LEU A CA 1
ATOM 747 C C . LEU A 1 97 ? 10.515 -2.910 -10.076 1.00 98.50 97 LEU A C 1
ATOM 749 O O . LEU A 1 97 ? 10.823 -3.384 -8.983 1.00 98.50 97 LEU A O 1
ATOM 753 N N . LYS A 1 98 ? 11.150 -3.254 -11.196 1.00 97.69 98 LYS A N 1
ATOM 754 C CA . LYS A 1 98 ? 12.248 -4.231 -11.255 1.00 97.69 98 LYS A CA 1
ATOM 755 C C . LYS A 1 98 ? 13.460 -3.611 -11.925 1.00 97.69 98 LYS A C 1
ATOM 757 O O . LYS A 1 98 ? 13.306 -2.958 -12.955 1.00 97.69 98 LYS A O 1
ATOM 762 N N . ILE A 1 99 ? 14.647 -3.876 -11.391 1.00 98.12 99 ILE A N 1
ATOM 763 C CA . ILE A 1 99 ? 15.913 -3.502 -12.026 1.00 98.12 99 ILE A CA 1
ATOM 764 C C . ILE A 1 99 ? 16.398 -4.673 -12.880 1.00 98.12 99 ILE A C 1
ATOM 766 O O . ILE A 1 99 ? 16.742 -5.733 -12.359 1.00 98.12 99 ILE A O 1
ATOM 770 N N . GLN A 1 100 ? 16.437 -4.473 -14.195 1.00 95.19 100 GLN A N 1
ATOM 771 C CA . GLN A 1 100 ? 16.985 -5.420 -15.173 1.00 95.19 100 GLN A CA 1
ATOM 772 C C . GLN A 1 100 ? 17.720 -4.641 -16.275 1.00 95.19 100 GLN A C 1
ATOM 774 O O . GLN A 1 100 ? 17.944 -3.439 -16.149 1.00 95.19 100 GLN A O 1
ATOM 779 N N . SER A 1 101 ? 18.106 -5.299 -17.373 1.00 93.88 101 SER A N 1
ATOM 780 C CA . SER A 1 101 ? 18.839 -4.653 -18.473 1.00 93.88 101 SER A CA 1
ATOM 781 C C . SER A 1 101 ? 18.087 -3.477 -19.112 1.00 93.88 101 SER A C 1
ATOM 783 O O . SER A 1 101 ? 18.726 -2.531 -19.572 1.00 93.88 101 SER A O 1
ATOM 785 N N . HIS A 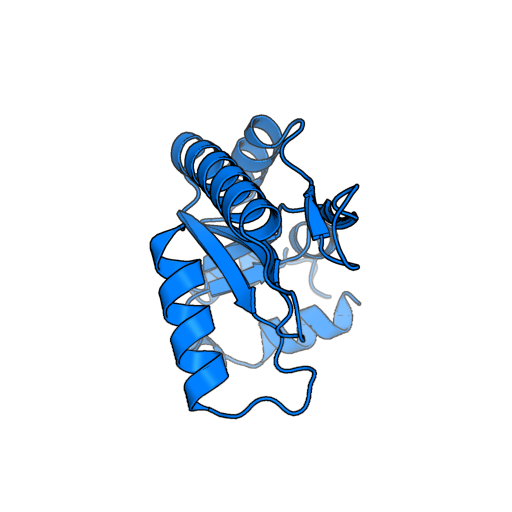1 102 ? 16.750 -3.521 -19.136 1.00 95.25 102 HIS A N 1
ATOM 786 C CA . HIS A 1 102 ? 15.900 -2.515 -19.789 1.00 95.25 102 HIS A CA 1
ATOM 787 C C . HIS A 1 102 ? 14.785 -1.954 -18.886 1.00 95.25 102 HIS A C 1
ATOM 789 O O . HIS A 1 102 ? 13.933 -1.208 -19.367 1.00 95.25 102 HIS A O 1
ATOM 795 N N . THR A 1 103 ? 14.789 -2.285 -17.589 1.00 97.44 103 THR A N 1
ATOM 796 C CA . THR A 1 103 ? 13.751 -1.888 -16.623 1.00 97.44 103 THR A CA 1
ATOM 797 C C . THR A 1 103 ? 14.369 -1.231 -15.374 1.00 97.44 103 THR A C 1
ATOM 799 O O . THR A 1 103 ? 15.497 -1.575 -15.007 1.00 97.44 103 THR A O 1
ATOM 802 N N . PRO A 1 104 ? 13.654 -0.323 -14.684 1.00 97.88 104 PRO A N 1
ATOM 803 C CA . PRO A 1 104 ? 12.298 0.122 -14.991 1.00 97.88 104 PRO A CA 1
ATOM 804 C C . PRO A 1 104 ? 12.246 1.033 -16.221 1.00 97.88 104 PRO A C 1
ATOM 806 O O . PRO A 1 104 ? 13.070 1.935 -16.377 1.00 97.88 104 PRO A O 1
ATOM 809 N N . SER A 1 105 ? 11.284 0.792 -17.113 1.00 98.19 105 SER A N 1
ATOM 810 C CA . SER A 1 105 ? 11.102 1.643 -18.292 1.00 98.19 105 SER A CA 1
ATOM 811 C C . SER A 1 105 ? 10.467 2.983 -17.913 1.00 98.19 105 SER A C 1
ATOM 813 O O . SER A 1 105 ? 9.798 3.114 -16.885 1.00 98.19 105 SER A O 1
ATOM 815 N N . LEU A 1 106 ? 10.615 3.987 -18.784 1.00 97.75 106 LEU A N 1
ATOM 816 C CA . LEU A 1 106 ? 9.929 5.272 -18.619 1.00 97.75 106 LEU A CA 1
ATOM 817 C C . LEU A 1 106 ? 8.406 5.091 -18.514 1.00 97.75 106 LEU A C 1
ATOM 819 O O . LEU A 1 106 ? 7.771 5.707 -17.662 1.00 97.75 106 LEU A O 1
ATOM 823 N N . THR A 1 107 ? 7.830 4.215 -19.342 1.00 98.06 107 THR A N 1
ATOM 824 C CA . THR A 1 107 ? 6.397 3.897 -19.321 1.00 98.06 107 THR A CA 1
ATOM 825 C C . THR A 1 107 ? 5.967 3.345 -17.963 1.00 98.06 107 THR A C 1
ATOM 827 O O . THR A 1 107 ? 4.974 3.802 -17.404 1.00 98.06 107 THR A O 1
ATOM 830 N N . SER A 1 108 ? 6.736 2.406 -17.407 1.00 98.25 108 SER A N 1
ATOM 831 C CA . SER A 1 108 ? 6.471 1.802 -16.098 1.00 98.25 108 SER A CA 1
ATOM 832 C C . SER A 1 108 ? 6.566 2.811 -14.954 1.00 98.25 108 SER A C 1
ATOM 834 O O . SER A 1 108 ? 5.681 2.844 -14.097 1.00 98.25 108 SER A O 1
ATOM 836 N N . MET A 1 109 ? 7.580 3.685 -14.965 1.00 98.50 109 MET A N 1
ATOM 837 C CA . MET A 1 109 ? 7.720 4.743 -13.958 1.00 98.50 109 MET A CA 1
ATOM 838 C C . MET A 1 109 ? 6.560 5.745 -14.014 1.00 98.50 109 MET A C 1
ATOM 840 O O . MET A 1 109 ? 5.958 6.029 -12.980 1.00 98.50 109 MET A O 1
ATOM 844 N N . ILE A 1 110 ? 6.195 6.227 -15.209 1.00 98.50 110 ILE A N 1
ATOM 845 C CA . ILE A 1 110 ? 5.086 7.179 -15.387 1.00 98.50 110 ILE A CA 1
ATOM 846 C C . ILE A 1 110 ? 3.754 6.569 -14.942 1.00 98.50 110 ILE A C 1
ATOM 848 O O . ILE A 1 110 ? 2.992 7.220 -14.225 1.00 98.50 110 ILE A O 1
ATOM 852 N N . ASP A 1 111 ? 3.454 5.335 -15.352 1.00 98.56 111 ASP A N 1
ATOM 853 C CA . ASP A 1 111 ? 2.163 4.712 -15.051 1.00 98.56 111 ASP A CA 1
ATOM 854 C C . ASP A 1 111 ? 2.009 4.415 -13.549 1.00 98.56 111 ASP A C 1
ATOM 856 O O . ASP A 1 111 ? 0.992 4.769 -12.941 1.00 98.56 111 ASP A O 1
ATOM 860 N N . ASN A 1 112 ? 3.057 3.866 -12.916 1.00 98.75 112 ASN A N 1
ATOM 861 C CA . ASN A 1 112 ? 3.051 3.593 -11.478 1.00 98.75 112 ASN A CA 1
ATOM 862 C C . ASN A 1 112 ? 3.006 4.884 -10.639 1.00 98.75 112 ASN A C 1
ATOM 864 O O . ASN A 1 112 ? 2.297 4.921 -9.632 1.00 98.75 112 ASN A O 1
ATOM 868 N N . ALA A 1 113 ? 3.698 5.952 -11.047 1.00 98.81 113 ALA A N 1
ATOM 869 C CA . ALA A 1 113 ? 3.598 7.249 -10.377 1.00 98.81 113 ALA A CA 1
ATOM 870 C C . ALA A 1 113 ? 2.191 7.856 -10.518 1.00 98.81 113 ALA A C 1
ATOM 872 O O . ALA A 1 113 ? 1.587 8.286 -9.533 1.00 98.81 113 ALA A O 1
ATOM 873 N N . ASN A 1 114 ? 1.609 7.814 -11.723 1.00 98.81 114 ASN A N 1
ATOM 874 C CA . ASN A 1 114 ? 0.263 8.328 -11.971 1.00 98.81 114 ASN A CA 1
ATOM 875 C C . ASN A 1 114 ? -0.793 7.599 -11.125 1.00 98.81 114 ASN A C 1
ATOM 877 O O . ASN A 1 114 ? -1.641 8.238 -10.494 1.00 98.81 114 ASN A O 1
ATOM 881 N N . VAL A 1 115 ? -0.752 6.262 -11.078 1.00 98.81 115 VAL A N 1
ATOM 882 C CA . VAL A 1 115 ? -1.723 5.498 -10.284 1.00 98.81 115 VAL A CA 1
ATOM 883 C C . VAL A 1 115 ? -1.563 5.757 -8.783 1.00 98.81 115 VAL A C 1
ATOM 885 O O . VAL A 1 115 ? -2.580 5.882 -8.097 1.00 98.81 115 VAL A O 1
ATOM 888 N N . LEU A 1 116 ? -0.331 5.931 -8.284 1.00 98.88 116 LEU A N 1
ATOM 889 C CA . LEU A 1 116 ? -0.070 6.317 -6.893 1.00 98.88 116 LEU A CA 1
ATOM 890 C C . LEU A 1 116 ? -0.644 7.701 -6.573 1.00 98.88 116 LEU A C 1
ATOM 892 O O . LEU A 1 116 ? -1.322 7.846 -5.556 1.00 98.88 116 LEU A O 1
ATOM 896 N N . ALA A 1 117 ? -0.461 8.688 -7.454 1.00 98.88 117 ALA A N 1
ATOM 897 C CA . ALA A 1 117 ? -1.027 10.026 -7.280 1.00 98.88 117 ALA A CA 1
ATOM 898 C C . ALA A 1 117 ? -2.567 10.003 -7.249 1.00 98.88 117 ALA A C 1
ATOM 900 O O . ALA A 1 117 ? -3.186 10.621 -6.376 1.00 98.88 117 ALA A O 1
ATOM 901 N N . ARG A 1 118 ? -3.206 9.237 -8.149 1.00 98.88 118 ARG A N 1
ATOM 902 C CA . ARG A 1 118 ? -4.671 9.057 -8.155 1.00 98.88 118 ARG A CA 1
ATOM 903 C C . ARG A 1 118 ? -5.170 8.395 -6.871 1.00 98.88 118 ARG A C 1
ATOM 905 O O . ARG A 1 118 ? -6.126 8.881 -6.267 1.00 98.88 118 ARG A O 1
ATOM 912 N N . TYR A 1 119 ? -4.511 7.324 -6.430 1.00 98.88 119 TYR A N 1
ATOM 913 C CA . TYR A 1 119 ? -4.808 6.662 -5.157 1.00 98.88 119 TYR A CA 1
ATOM 914 C C . TYR A 1 119 ? -4.674 7.628 -3.968 1.00 98.88 119 TYR A C 1
ATOM 916 O O . TYR A 1 119 ? -5.576 7.697 -3.128 1.00 98.88 119 TYR A O 1
ATOM 924 N N . ALA A 1 120 ? -3.575 8.384 -3.908 1.00 98.88 120 ALA A N 1
ATOM 925 C CA . ALA A 1 120 ? -3.287 9.295 -2.810 1.00 98.88 120 ALA A CA 1
ATOM 926 C C . ALA A 1 120 ? -4.332 10.414 -2.721 1.00 98.88 120 ALA A C 1
ATOM 928 O O . ALA A 1 120 ? -4.853 10.680 -1.636 1.00 98.88 120 ALA A O 1
ATOM 929 N N . SER A 1 121 ? -4.703 10.995 -3.867 1.00 98.88 121 SER A N 1
ATOM 930 C CA . SER A 1 121 ? -5.748 12.018 -3.954 1.00 98.88 121 SER A CA 1
ATOM 931 C C . SER A 1 121 ? -7.090 11.508 -3.416 1.00 98.88 121 SER A C 1
ATOM 933 O O . SER A 1 121 ? -7.695 12.152 -2.556 1.00 98.88 121 SER A O 1
ATOM 935 N N . ILE A 1 122 ? -7.521 10.312 -3.836 1.00 98.88 122 ILE A N 1
ATOM 936 C CA . ILE A 1 122 ? -8.778 9.708 -3.369 1.00 98.88 122 ILE A CA 1
ATOM 937 C C . ILE A 1 122 ? -8.737 9.432 -1.857 1.00 98.88 122 ILE A C 1
ATOM 939 O O . ILE A 1 122 ? -9.729 9.671 -1.165 1.00 98.88 122 ILE A O 1
ATOM 943 N N . CYS A 1 123 ? -7.607 8.967 -1.314 1.00 98.88 123 CYS A N 1
ATOM 944 C CA . CYS A 1 123 ? -7.471 8.741 0.129 1.00 98.88 123 CYS A CA 1
ATOM 945 C C . CYS A 1 123 ? -7.609 10.036 0.931 1.00 98.88 123 CYS A C 1
ATOM 947 O O . CYS A 1 123 ? -8.402 10.085 1.874 1.00 98.88 123 CYS A O 1
ATOM 949 N N . GLN A 1 124 ? -6.896 11.091 0.523 1.00 98.88 124 GLN A N 1
ATOM 950 C CA . GLN A 1 124 ? -6.929 12.391 1.196 1.00 98.88 124 GLN A CA 1
ATOM 951 C C . GLN A 1 124 ? -8.337 13.000 1.191 1.00 98.88 124 GLN A C 1
ATOM 953 O O . GLN A 1 124 ? -8.793 13.494 2.220 1.00 98.88 124 GLN A O 1
ATOM 958 N N . GLN A 1 125 ? -9.065 12.888 0.073 1.00 98.75 125 GLN A N 1
ATOM 959 C CA . GLN A 1 125 ? -10.461 13.338 -0.035 1.00 98.75 125 GLN A CA 1
ATOM 960 C C . GLN A 1 125 ? -11.418 12.611 0.925 1.00 98.75 125 GLN A C 1
ATOM 962 O O . GLN A 1 125 ? -12.483 13.137 1.237 1.00 98.75 125 GLN A O 1
ATOM 967 N N . ASN A 1 126 ? -11.049 11.419 1.400 1.00 98.75 126 ASN A N 1
ATOM 968 C CA . ASN A 1 126 ? -11.873 10.574 2.266 1.00 98.75 126 ASN A CA 1
ATOM 969 C C . ASN A 1 126 ? -11.303 10.427 3.690 1.00 98.75 126 ASN A C 1
ATOM 971 O O . ASN A 1 126 ? -11.704 9.521 4.420 1.00 98.75 126 ASN A O 1
ATOM 975 N N . GLY A 1 127 ? -10.381 11.309 4.096 1.00 98.31 127 GLY A N 1
ATOM 976 C CA . GLY A 1 127 ? -9.862 11.362 5.468 1.00 98.31 127 GLY A CA 1
ATOM 977 C C . GLY A 1 127 ? -8.833 10.283 5.817 1.00 98.31 127 GLY A C 1
ATOM 978 O O . GLY A 1 127 ? -8.577 10.049 6.995 1.00 98.31 127 GLY A O 1
ATOM 979 N N . LEU A 1 128 ? -8.234 9.621 4.823 1.00 98.81 128 LEU A N 1
ATOM 980 C CA . LEU A 1 128 ? -7.174 8.633 5.036 1.00 98.81 128 LEU A CA 1
ATOM 981 C C . LEU A 1 128 ? -5.822 9.194 4.593 1.00 98.81 128 LEU A C 1
ATOM 983 O O . LEU A 1 128 ? -5.681 9.675 3.468 1.00 98.81 128 LEU A O 1
ATOM 987 N N . VAL A 1 129 ? -4.799 9.066 5.441 1.00 98.88 129 VAL A N 1
ATOM 988 C CA . VAL A 1 129 ? -3.408 9.346 5.048 1.00 98.88 129 VAL A CA 1
ATOM 989 C C . VAL A 1 129 ? -2.932 8.256 4.071 1.00 98.88 129 VAL A C 1
ATOM 991 O O . VAL A 1 129 ? -2.984 7.079 4.425 1.00 98.88 129 VAL A O 1
ATOM 994 N N . PRO A 1 130 ? -2.479 8.578 2.848 1.00 98.88 130 PRO A N 1
ATOM 995 C CA . PRO A 1 130 ? -1.987 7.566 1.919 1.00 98.88 130 PRO A CA 1
ATOM 996 C C . PRO A 1 130 ? -0.505 7.251 2.155 1.00 98.88 130 PRO A C 1
ATOM 998 O O . PRO A 1 130 ? 0.352 8.113 1.986 1.00 98.88 130 PRO A O 1
ATOM 1001 N N . ILE A 1 131 ? -0.182 5.994 2.460 1.00 98.94 131 ILE A N 1
ATOM 1002 C CA . ILE A 1 131 ? 1.177 5.470 2.282 1.00 98.94 131 ILE A CA 1
ATOM 1003 C C . ILE A 1 131 ? 1.357 5.149 0.798 1.00 98.94 131 ILE A C 1
ATOM 1005 O O . ILE A 1 131 ? 0.625 4.317 0.246 1.00 98.94 131 ILE A O 1
ATOM 1009 N N . VAL A 1 132 ? 2.309 5.840 0.177 1.00 98.81 132 VAL A N 1
ATOM 1010 C CA . VAL A 1 132 ? 2.717 5.711 -1.225 1.00 98.81 132 VAL A CA 1
ATOM 1011 C C . VAL A 1 132 ? 3.946 4.802 -1.268 1.00 98.81 132 VAL A C 1
ATOM 1013 O O . VAL A 1 132 ? 4.993 5.168 -0.744 1.00 98.81 132 VAL A O 1
ATOM 1016 N N . GLU A 1 133 ? 3.816 3.600 -1.835 1.00 98.75 133 GLU A N 1
ATOM 1017 C CA . GLU A 1 133 ? 4.878 2.581 -1.820 1.00 98.75 133 GLU A CA 1
ATOM 1018 C C . GLU A 1 133 ? 5.299 2.191 -3.249 1.00 98.75 133 GLU A C 1
ATOM 1020 O O . GLU A 1 133 ? 4.752 1.240 -3.815 1.00 98.75 133 GLU A O 1
ATOM 1025 N N . PRO A 1 134 ? 6.244 2.926 -3.863 1.00 98.50 134 PRO A N 1
ATOM 1026 C CA . PRO A 1 134 ? 6.872 2.565 -5.131 1.00 98.50 134 PRO A CA 1
ATOM 1027 C C . PRO A 1 134 ? 8.043 1.598 -4.882 1.00 98.50 134 PRO A C 1
ATOM 1029 O O . PRO A 1 134 ? 9.206 1.996 -4.872 1.00 98.50 134 PRO A O 1
ATOM 1032 N N . GLU A 1 135 ? 7.750 0.324 -4.621 1.00 98.62 135 GLU A N 1
ATOM 1033 C CA . GLU A 1 135 ? 8.789 -0.649 -4.271 1.00 98.62 135 GLU A CA 1
ATOM 1034 C C . GLU A 1 135 ? 9.626 -1.040 -5.492 1.00 98.62 135 GLU A C 1
ATOM 1036 O O . GLU A 1 135 ? 9.112 -1.590 -6.468 1.00 98.62 135 GLU A O 1
ATOM 1041 N N . ILE A 1 136 ? 10.934 -0.810 -5.404 1.00 98.50 136 ILE A N 1
ATOM 1042 C CA . ILE A 1 136 ? 11.921 -1.343 -6.340 1.00 98.50 136 ILE A CA 1
ATOM 1043 C C . ILE A 1 136 ? 12.436 -2.663 -5.768 1.00 98.50 136 ILE A C 1
ATOM 1045 O O . ILE A 1 136 ? 13.002 -2.693 -4.675 1.00 98.50 136 ILE A O 1
ATOM 1049 N N . LEU A 1 137 ? 12.202 -3.758 -6.491 1.00 98.06 137 LEU A N 1
ATOM 1050 C CA . LEU A 1 137 ? 12.579 -5.094 -6.044 1.00 98.06 137 LEU A CA 1
ATOM 1051 C C . LEU A 1 137 ? 14.105 -5.278 -6.015 1.00 98.06 137 LEU A C 1
ATOM 1053 O O . LEU A 1 137 ? 14.780 -4.847 -6.953 1.00 98.06 137 LEU A O 1
ATOM 1057 N N . PRO A 1 138 ? 14.641 -5.977 -4.995 1.00 97.31 138 PRO A N 1
ATOM 1058 C CA . PRO A 1 138 ? 16.068 -6.273 -4.887 1.00 97.31 138 PRO A CA 1
ATOM 1059 C C . PRO A 1 138 ? 16.508 -7.440 -5.786 1.00 97.31 138 PRO A C 1
ATOM 1061 O O . PRO A 1 138 ? 17.688 -7.774 -5.828 1.00 97.31 138 PRO A O 1
ATOM 1064 N N . ASP A 1 139 ? 15.572 -8.111 -6.466 1.00 96.75 139 ASP A N 1
ATOM 1065 C CA . ASP A 1 139 ? 15.853 -9.241 -7.346 1.00 96.75 139 ASP A CA 1
ATOM 1066 C C . ASP A 1 139 ? 16.826 -8.854 -8.471 1.00 96.75 139 ASP A C 1
ATOM 1068 O O . ASP A 1 139 ? 16.556 -7.959 -9.275 1.00 96.75 139 ASP A O 1
ATOM 1072 N N . GLY A 1 140 ? 17.942 -9.576 -8.570 1.00 94.44 140 GLY A N 1
ATOM 1073 C CA . GLY A 1 140 ? 18.942 -9.388 -9.617 1.00 94.44 140 GLY A CA 1
ATOM 1074 C C . GLY A 1 140 ? 20.370 -9.437 -9.082 1.00 94.44 140 GLY A C 1
ATOM 1075 O O . GLY A 1 140 ? 20.613 -9.835 -7.947 1.00 94.44 140 GLY A O 1
ATOM 1076 N N . ALA A 1 141 ? 21.320 -9.051 -9.934 1.00 96.62 141 ALA A N 1
ATOM 1077 C CA . ALA A 1 141 ? 22.749 -8.974 -9.615 1.00 96.62 141 ALA A CA 1
ATOM 1078 C C . ALA A 1 141 ? 23.297 -7.538 -9.736 1.00 96.62 141 ALA A C 1
ATOM 1080 O O . ALA A 1 141 ? 24.492 -7.344 -9.943 1.00 96.62 141 ALA A O 1
ATOM 1081 N N . HIS A 1 142 ? 22.412 -6.538 -9.687 1.00 98.12 142 HIS A N 1
ATOM 1082 C CA . HIS A 1 142 ? 22.785 -5.129 -9.746 1.00 98.12 142 HIS A CA 1
ATOM 1083 C C . HIS A 1 142 ? 23.459 -4.688 -8.437 1.00 98.12 142 HIS A C 1
ATOM 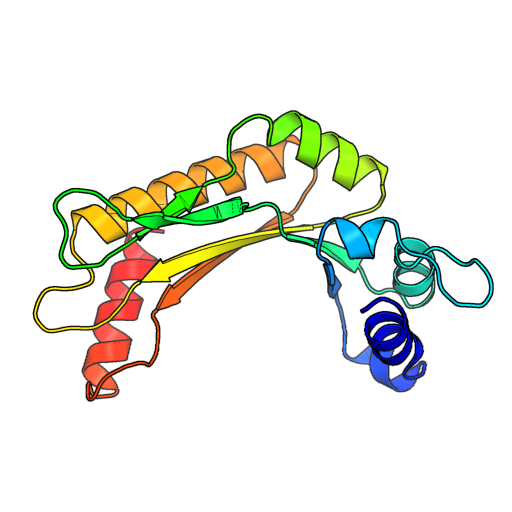1085 O O . HIS A 1 142 ? 23.195 -5.238 -7.368 1.00 98.12 142 HIS A O 1
ATOM 1091 N N . ASP A 1 143 ? 24.349 -3.706 -8.529 1.00 98.00 143 ASP A N 1
ATOM 1092 C CA . ASP A 1 143 ? 25.080 -3.153 -7.390 1.00 98.00 143 ASP A CA 1
ATOM 1093 C C . ASP A 1 143 ? 24.295 -2.048 -6.660 1.00 98.00 143 ASP A C 1
ATOM 1095 O O . ASP A 1 143 ? 23.198 -1.637 -7.054 1.00 98.00 143 ASP A O 1
ATOM 1099 N N . LEU A 1 144 ? 24.877 -1.562 -5.560 1.00 98.44 144 LEU A N 1
ATOM 1100 C CA . LEU A 1 144 ? 24.305 -0.498 -4.735 1.00 98.44 144 LEU A CA 1
ATOM 1101 C C . LEU A 1 144 ? 24.098 0.804 -5.523 1.00 98.44 144 LEU A C 1
ATOM 1103 O O . LEU A 1 144 ? 23.071 1.462 -5.364 1.00 98.44 144 LEU A O 1
ATOM 1107 N N . GLU A 1 145 ? 25.056 1.165 -6.374 1.00 98.50 145 GLU A N 1
ATOM 1108 C CA . GLU A 1 145 ? 25.036 2.399 -7.168 1.00 98.50 145 GLU A CA 1
ATOM 1109 C C . GLU A 1 145 ? 23.891 2.380 -8.187 1.00 98.50 145 GLU A C 1
ATOM 1111 O O . GLU A 1 145 ? 23.191 3.380 -8.378 1.00 98.50 145 GLU A O 1
ATOM 1116 N N . THR A 1 146 ? 23.631 1.217 -8.787 1.00 98.19 146 THR A N 1
ATOM 1117 C CA . THR A 1 146 ? 22.480 1.001 -9.662 1.00 98.19 146 THR A CA 1
ATOM 1118 C C . THR A 1 146 ? 21.169 1.152 -8.898 1.00 98.19 146 THR A C 1
ATOM 1120 O O . THR A 1 146 ? 20.290 1.885 -9.360 1.00 98.19 146 THR A O 1
ATOM 1123 N N . THR A 1 147 ? 21.032 0.521 -7.726 1.00 98.50 147 THR A N 1
ATOM 1124 C CA . THR A 1 147 ? 19.826 0.654 -6.890 1.00 98.50 147 THR A CA 1
ATOM 1125 C C . THR A 1 147 ? 19.585 2.096 -6.469 1.00 98.50 147 THR A C 1
ATOM 1127 O O . THR A 1 147 ? 18.452 2.572 -6.566 1.00 98.50 147 THR A O 1
ATOM 1130 N N . GLN A 1 148 ? 20.632 2.814 -6.056 1.00 98.75 148 GLN A N 1
ATOM 1131 C CA . GLN A 1 148 ? 20.534 4.227 -5.701 1.00 98.75 148 GLN A CA 1
ATOM 1132 C C . GLN A 1 148 ? 20.030 5.052 -6.891 1.00 98.75 148 GLN A C 1
ATOM 1134 O O . GLN A 1 148 ? 19.014 5.733 -6.769 1.00 98.75 148 GLN A O 1
ATOM 1139 N N . ARG A 1 149 ? 20.678 4.937 -8.058 1.00 98.44 149 ARG A N 1
ATOM 1140 C CA . ARG A 1 149 ? 20.298 5.684 -9.266 1.00 98.44 149 ARG A CA 1
ATOM 1141 C C . ARG A 1 149 ? 18.851 5.417 -9.678 1.00 98.44 149 ARG A C 1
ATOM 1143 O O . ARG A 1 149 ? 18.132 6.351 -10.022 1.00 98.44 149 ARG A O 1
ATOM 1150 N N . VAL A 1 150 ? 18.420 4.155 -9.670 1.00 98.38 150 VAL A N 1
ATOM 1151 C CA . VAL A 1 150 ? 17.037 3.807 -10.027 1.00 98.38 150 VAL A CA 1
ATOM 1152 C C . VAL A 1 150 ? 16.059 4.338 -8.979 1.00 98.38 150 VAL A C 1
ATOM 1154 O O . VAL A 1 150 ? 15.007 4.851 -9.346 1.00 98.38 150 VAL A O 1
ATOM 1157 N N . THR A 1 151 ? 16.411 4.285 -7.693 1.00 98.75 151 THR A N 1
ATOM 1158 C CA . THR A 1 151 ? 15.588 4.853 -6.614 1.00 98.75 151 THR A CA 1
ATOM 1159 C C . THR A 1 151 ? 15.413 6.357 -6.774 1.00 98.75 151 THR A C 1
ATOM 1161 O O . THR A 1 151 ? 14.285 6.838 -6.731 1.00 98.75 151 THR A O 1
ATOM 1164 N N . GLU A 1 152 ? 16.493 7.096 -7.034 1.00 98.69 152 GLU A N 1
ATOM 1165 C CA . GLU A 1 152 ? 16.436 8.537 -7.305 1.00 98.69 152 GLU A CA 1
ATOM 1166 C C . GLU A 1 152 ? 15.533 8.853 -8.503 1.00 98.69 152 GLU A C 1
ATOM 1168 O O . GLU A 1 152 ? 14.697 9.751 -8.425 1.00 98.69 152 GLU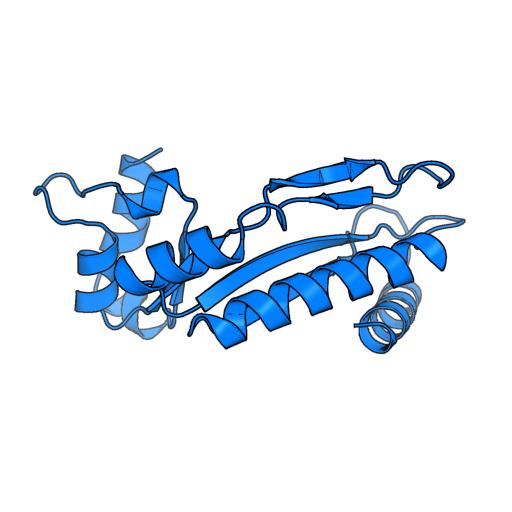 A O 1
ATOM 1173 N N . GLN A 1 153 ? 15.653 8.084 -9.592 1.00 98.25 153 GLN A N 1
ATOM 1174 C CA . GLN A 1 153 ? 14.805 8.252 -10.771 1.00 98.25 153 GLN A CA 1
ATOM 1175 C C . GLN A 1 153 ? 13.332 8.004 -10.444 1.00 98.25 153 GLN A C 1
ATOM 1177 O O . GLN A 1 153 ? 12.509 8.877 -10.695 1.00 98.25 153 GLN A O 1
ATOM 1182 N N . VAL A 1 154 ? 12.997 6.852 -9.858 1.00 98.50 154 VAL A N 1
ATOM 1183 C CA . VAL A 1 154 ? 11.611 6.491 -9.522 1.00 98.50 154 VAL A CA 1
ATOM 1184 C C . VAL A 1 154 ? 10.993 7.511 -8.571 1.00 98.50 154 VAL A C 1
ATOM 1186 O O . VAL A 1 154 ? 9.880 7.964 -8.820 1.00 98.50 154 VAL A O 1
ATOM 1189 N N . LEU A 1 155 ? 11.711 7.916 -7.520 1.00 98.50 155 LEU A N 1
ATOM 1190 C CA . LEU A 1 155 ? 11.210 8.898 -6.557 1.00 98.50 155 LEU A CA 1
ATOM 1191 C C . LEU A 1 155 ? 11.065 10.303 -7.152 1.00 98.50 155 LEU A C 1
ATOM 1193 O O . LEU A 1 155 ? 10.240 11.060 -6.666 1.00 98.50 155 LEU A O 1
ATOM 1197 N N . ALA A 1 156 ? 11.809 10.659 -8.202 1.00 98.31 156 ALA A N 1
ATOM 1198 C CA . ALA A 1 156 ? 11.600 11.923 -8.909 1.00 98.31 156 ALA A CA 1
ATOM 1199 C C . ALA A 1 156 ? 10.312 11.938 -9.757 1.00 98.31 156 ALA A C 1
ATOM 1201 O O . ALA A 1 156 ? 9.820 13.017 -10.090 1.00 98.31 156 ALA A O 1
ATOM 1202 N N . PHE A 1 157 ? 9.772 10.768 -10.126 1.00 96.56 157 PHE A N 1
ATOM 1203 C CA . PHE A 1 157 ? 8.480 10.658 -10.817 1.00 96.56 157 PHE A CA 1
ATOM 1204 C C . PHE A 1 157 ? 7.278 10.631 -9.861 1.00 96.56 157 PHE A C 1
ATOM 1206 O O . PHE A 1 157 ? 6.183 10.997 -10.291 1.00 96.56 157 PHE A O 1
ATOM 1213 N N . VAL A 1 158 ? 7.464 10.158 -8.624 1.00 94.25 158 VAL A N 1
ATOM 1214 C CA . VAL A 1 158 ? 6.412 9.956 -7.605 1.00 94.25 158 VAL A CA 1
ATOM 1215 C C . VAL A 1 158 ? 6.135 11.238 -6.828 1.00 94.25 158 VAL A C 1
ATOM 1217 O O . VAL A 1 158 ? 4.934 11.545 -6.653 1.00 94.25 158 VAL A O 1
#